Protein AF-A0A438KMN1-F1 (afdb_monomer)

Organism: Vitis vinifera (NCBI:txid29760)

Radius of gyration: 53.58 Å; Cα contacts (8 Å, |Δi|>4): 6; chains: 1; bounding box: 131×23×146 Å

Solvent-accessible surface area (backbone atoms only — not comparable to full-atom values): 8381 Å² total; per-residue (Å²): 140,84,84,83,81,83,78,70,79,82,89,82,81,62,70,68,68,55,52,57,51,54,51,52,51,50,52,50,50,52,53,52,51,52,52,51,52,51,51,52,52,52,51,52,51,53,48,52,53,51,52,52,53,51,50,53,53,48,53,52,50,51,52,50,52,51,53,50,51,52,50,51,51,52,51,50,52,51,50,50,50,49,50,58,63,46,66,64,55,96,50,92,54,68,96,69,76,52,71,67,56,56,50,53,49,52,53,53,34,61,74,70,71,54,88,68,89,70,88,76,75,72,84,82,59,75,75,76,78,70,78,73,85,77,135

Structure (mmCIF, N/CA/C/O backbone):
data_AF-A0A438KMN1-F1
#
_entry.id   AF-A0A438KMN1-F1
#
loop_
_atom_site.group_PDB
_atom_site.id
_atom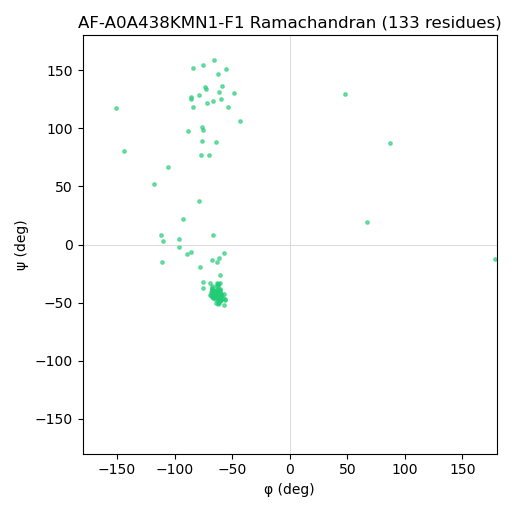_site.type_symbol
_atom_site.label_atom_id
_atom_site.label_alt_id
_atom_site.label_comp_id
_atom_site.label_asym_id
_atom_site.label_entity_id
_atom_site.label_seq_id
_atom_site.pdbx_PDB_ins_code
_atom_site.Cartn_x
_atom_site.Cartn_y
_atom_site.Cartn_z
_atom_site.occupancy
_atom_site.B_iso_or_equiv
_atom_site.auth_seq_id
_atom_site.auth_comp_id
_atom_site.auth_asym_id
_atom_site.auth_atom_id
_atom_site.pdbx_PDB_model_num
ATOM 1 N N . MET A 1 1 ? 63.516 -9.301 -80.591 1.00 52.03 1 MET A N 1
ATOM 2 C CA . MET A 1 1 ? 63.878 -8.274 -79.594 1.00 52.03 1 MET A CA 1
ATOM 3 C C . MET A 1 1 ? 62.638 -7.430 -79.370 1.00 52.03 1 MET A C 1
ATOM 5 O O . MET A 1 1 ? 62.060 -7.013 -80.367 1.00 52.03 1 MET A O 1
ATOM 9 N N . PHE A 1 2 ? 62.277 -7.247 -78.096 1.00 38.84 2 PHE A N 1
ATOM 10 C CA . PHE A 1 2 ? 61.083 -6.597 -77.524 1.00 38.84 2 PHE A CA 1
ATOM 11 C C . PHE A 1 2 ? 59.857 -7.504 -77.345 1.00 38.84 2 PHE A C 1
ATOM 13 O O . PHE A 1 2 ? 58.990 -7.596 -78.207 1.00 38.84 2 PHE A O 1
ATOM 20 N N . ASP A 1 3 ? 59.829 -8.163 -76.181 1.00 42.62 3 ASP A N 1
ATOM 21 C CA . ASP A 1 3 ? 58.667 -8.864 -75.639 1.00 42.62 3 ASP A CA 1
ATOM 22 C C . ASP A 1 3 ? 57.626 -7.856 -75.138 1.00 42.62 3 ASP A C 1
ATOM 24 O O . ASP A 1 3 ? 57.934 -6.886 -74.441 1.00 42.62 3 ASP A O 1
ATOM 28 N N . MET A 1 4 ? 56.380 -8.106 -75.519 1.00 52.75 4 MET A N 1
ATOM 29 C CA . MET A 1 4 ? 55.208 -7.308 -75.194 1.00 52.75 4 MET A CA 1
ATOM 30 C C . MET A 1 4 ? 54.645 -7.820 -73.864 1.00 52.75 4 MET A C 1
ATOM 32 O O . MET A 1 4 ? 53.958 -8.837 -73.825 1.00 52.75 4 MET A O 1
ATOM 36 N N . ILE A 1 5 ? 54.985 -7.162 -72.754 1.00 55.09 5 ILE A N 1
ATOM 37 C CA . ILE A 1 5 ? 54.382 -7.476 -71.454 1.00 55.09 5 ILE A CA 1
ATOM 38 C C . ILE A 1 5 ? 52.977 -6.871 -71.460 1.00 55.09 5 ILE A C 1
ATOM 40 O O . ILE A 1 5 ? 52.814 -5.663 -71.296 1.00 55.09 5 ILE A O 1
ATOM 44 N N . GLU A 1 6 ? 51.968 -7.713 -71.683 1.00 50.38 6 GLU A N 1
ATOM 45 C CA . GLU A 1 6 ? 50.560 -7.380 -71.472 1.00 50.38 6 GLU A CA 1
ATOM 46 C C . GLU A 1 6 ? 50.316 -7.117 -69.980 1.00 50.38 6 GLU A C 1
ATOM 48 O O . GLU A 1 6 ? 49.973 -8.003 -69.197 1.00 50.38 6 GLU A O 1
ATOM 53 N N . THR A 1 7 ? 50.502 -5.872 -69.556 1.00 53.38 7 THR A N 1
ATOM 54 C CA . THR A 1 7 ? 50.003 -5.386 -68.272 1.00 53.38 7 THR A CA 1
ATOM 55 C C . THR A 1 7 ? 48.501 -5.145 -68.395 1.00 53.38 7 THR A C 1
ATOM 57 O O . THR A 1 7 ? 48.04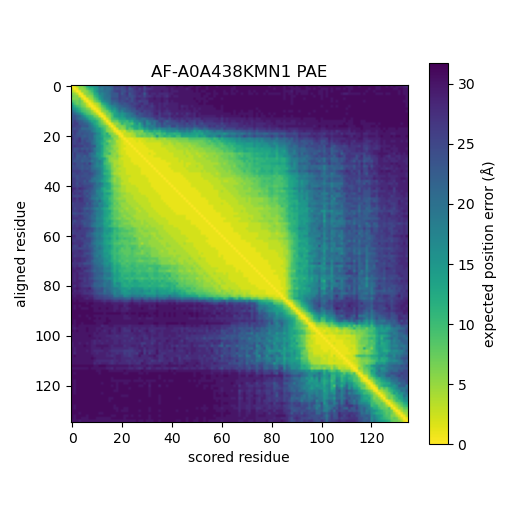1 -4.061 -68.751 1.00 53.38 7 THR A O 1
ATOM 60 N N . GLY A 1 8 ? 47.723 -6.195 -68.121 1.00 59.47 8 GLY A N 1
ATOM 61 C CA . GLY A 1 8 ? 46.272 -6.102 -67.973 1.00 59.47 8 GLY A CA 1
ATOM 62 C C . GLY A 1 8 ? 45.873 -5.064 -66.910 1.00 59.47 8 GLY A C 1
ATOM 63 O O . GLY A 1 8 ? 46.636 -4.809 -65.972 1.00 59.47 8 GLY A O 1
ATOM 64 N N . PRO A 1 9 ? 44.690 -4.436 -67.039 1.00 56.81 9 PRO A N 1
ATOM 65 C CA . PRO A 1 9 ? 44.268 -3.375 -66.136 1.00 56.81 9 PRO A CA 1
ATOM 66 C C . PRO A 1 9 ? 44.141 -3.904 -64.698 1.00 56.81 9 PRO A C 1
ATOM 68 O O . PRO A 1 9 ? 43.744 -5.059 -64.503 1.00 56.81 9 PRO A O 1
ATOM 71 N N . PRO A 1 10 ? 44.436 -3.080 -63.674 1.00 56.50 10 PRO A N 1
ATOM 72 C CA . PRO A 1 10 ? 44.303 -3.505 -62.290 1.00 56.50 10 PRO A CA 1
ATOM 73 C C . PRO A 1 10 ? 42.847 -3.889 -62.023 1.00 56.50 10 PRO A C 1
ATOM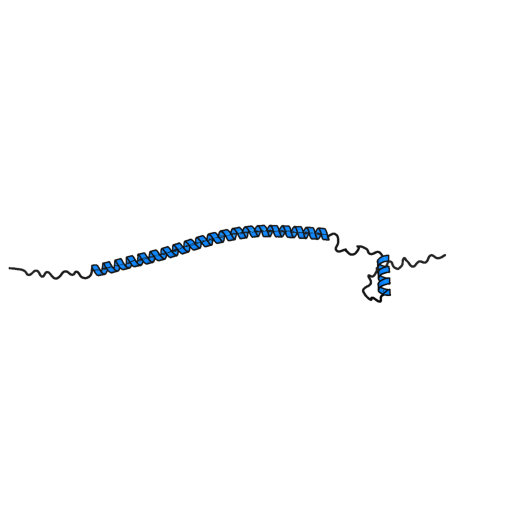 75 O O . PRO A 1 10 ? 41.940 -3.079 -62.226 1.00 56.50 10 PRO A O 1
ATOM 78 N N . GLN A 1 11 ? 42.609 -5.103 -61.526 1.00 61.16 11 GLN A N 1
ATOM 79 C CA . GLN A 1 11 ? 41.314 -5.474 -60.960 1.00 61.16 11 GLN A CA 1
ATOM 80 C C . GLN A 1 11 ? 41.126 -4.731 -59.627 1.00 61.16 11 GLN A C 1
ATOM 82 O O . GLN A 1 11 ? 41.303 -5.290 -58.551 1.00 61.16 11 GLN A O 1
ATOM 87 N N . HIS A 1 12 ? 40.788 -3.443 -59.688 1.00 57.12 12 HIS A N 1
ATOM 88 C CA . HIS A 1 12 ? 40.355 -2.655 -58.535 1.00 57.12 12 HIS A CA 1
ATOM 89 C C . HIS A 1 12 ? 38.845 -2.419 -58.615 1.00 57.12 12 HIS A C 1
ATOM 91 O O . HIS A 1 12 ? 38.362 -1.306 -58.809 1.00 57.12 12 HIS A O 1
ATOM 97 N N . VAL A 1 13 ? 38.080 -3.498 -58.489 1.00 54.09 13 VAL A N 1
ATOM 98 C CA . VAL A 1 13 ? 36.620 -3.444 -58.373 1.00 54.09 13 VAL A CA 1
ATOM 99 C C . VAL A 1 13 ? 36.166 -4.543 -57.422 1.00 54.09 13 VAL A C 1
ATOM 101 O O . VAL A 1 13 ? 35.760 -5.603 -57.868 1.00 54.09 13 VAL A O 1
ATOM 104 N N . SER A 1 14 ? 36.273 -4.301 -56.108 1.00 56.50 14 SER A N 1
ATOM 105 C CA . SER A 1 14 ? 35.364 -4.873 -55.084 1.00 56.50 14 SER A CA 1
ATOM 106 C C . SER A 1 14 ? 35.715 -4.470 -53.640 1.00 56.50 14 SER A C 1
ATOM 108 O O . SER A 1 14 ? 34.915 -4.698 -52.736 1.00 56.50 14 SER A O 1
ATOM 110 N N . THR A 1 15 ? 36.884 -3.888 -53.373 1.00 57.53 15 THR A N 1
ATOM 111 C CA . THR A 1 15 ? 37.341 -3.673 -51.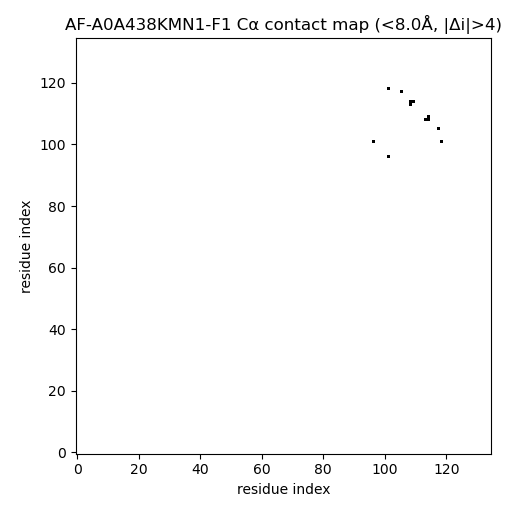988 1.00 57.53 15 THR A CA 1
ATOM 112 C C . THR A 1 15 ? 36.516 -2.621 -51.234 1.00 57.53 15 THR A C 1
ATOM 114 O O . THR A 1 15 ? 36.095 -2.845 -50.104 1.00 57.53 15 THR A O 1
ATOM 117 N N . THR A 1 16 ? 36.188 -1.496 -51.871 1.00 56.47 16 THR A N 1
ATOM 118 C CA . THR A 1 16 ? 35.418 -0.408 -51.241 1.00 56.47 16 THR A CA 1
ATOM 119 C C . THR A 1 16 ? 33.972 -0.803 -50.932 1.00 56.47 16 THR A C 1
ATOM 121 O O . THR A 1 16 ? 33.478 -0.490 -49.853 1.00 56.47 16 THR A O 1
ATOM 124 N N . ARG A 1 17 ? 33.305 -1.563 -51.815 1.00 55.75 17 ARG A N 1
ATOM 125 C CA . ARG A 1 17 ? 31.915 -2.024 -51.615 1.00 55.75 17 ARG A CA 1
ATOM 126 C C . ARG A 1 17 ? 31.753 -2.908 -50.366 1.00 55.75 17 ARG A C 1
ATOM 128 O O . ARG A 1 17 ? 30.717 -2.819 -49.720 1.00 55.75 17 ARG A O 1
ATOM 135 N N . SER A 1 18 ? 32.773 -3.697 -50.008 1.00 64.81 18 SER A N 1
ATOM 136 C CA . SER A 1 18 ? 32.777 -4.560 -48.812 1.00 64.81 18 SER A CA 1
ATOM 137 C C . SER A 1 18 ? 32.980 -3.791 -47.502 1.00 64.81 18 SER A C 1
ATOM 139 O O . SER A 1 18 ? 32.467 -4.198 -46.462 1.00 64.81 18 SER A O 1
ATOM 141 N N . PHE A 1 19 ? 33.744 -2.696 -47.523 1.00 66.31 19 PHE A N 1
ATOM 142 C CA . PHE A 1 19 ? 33.975 -1.893 -46.321 1.00 66.31 19 PHE A CA 1
ATOM 143 C C . PHE A 1 19 ? 32.756 -1.040 -45.962 1.00 66.31 19 PHE A C 1
ATOM 145 O O . PHE A 1 19 ? 32.418 -0.938 -44.785 1.00 66.31 19 PHE A O 1
ATOM 152 N N . TYR A 1 20 ? 32.049 -0.492 -46.958 1.00 75.88 20 TYR A N 1
ATOM 153 C CA . TYR A 1 20 ? 30.809 0.254 -46.715 1.00 75.88 20 TYR A CA 1
ATOM 154 C C . TYR A 1 20 ? 29.690 -0.624 -46.134 1.00 75.88 20 TYR A C 1
ATOM 156 O O . TYR A 1 20 ? 28.958 -0.150 -45.271 1.00 75.88 20 TYR A O 1
ATOM 164 N N . SER A 1 21 ? 29.573 -1.897 -46.540 1.00 83.19 21 SER A N 1
ATOM 165 C CA . SER A 1 21 ? 28.595 -2.821 -45.943 1.00 83.19 21 SER A CA 1
ATOM 166 C C . SER A 1 21 ? 28.939 -3.177 -44.494 1.00 83.19 21 SER A C 1
ATOM 168 O O . SER A 1 21 ? 28.070 -3.124 -43.635 1.00 83.19 21 SER A O 1
ATOM 170 N N . ALA A 1 22 ? 30.212 -3.455 -44.192 1.00 88.50 22 ALA A N 1
ATOM 171 C CA . ALA A 1 22 ? 30.639 -3.777 -42.828 1.00 88.50 22 ALA A CA 1
ATOM 172 C C . ALA A 1 22 ? 30.518 -2.580 -41.865 1.00 88.50 22 ALA A C 1
ATOM 174 O O . ALA A 1 22 ? 30.143 -2.751 -40.706 1.00 88.50 22 ALA A O 1
ATOM 175 N N . ALA A 1 23 ? 30.815 -1.365 -42.336 1.00 90.19 23 ALA A N 1
ATOM 176 C CA . ALA A 1 23 ? 30.639 -0.147 -41.548 1.00 90.19 23 ALA A CA 1
ATOM 177 C C . ALA A 1 23 ? 29.154 0.141 -41.267 1.00 90.19 23 ALA A C 1
ATOM 179 O O . ALA A 1 23 ? 28.799 0.443 -40.130 1.00 90.19 23 ALA A O 1
ATOM 180 N N . ALA A 1 24 ? 28.284 -0.022 -42.270 1.00 90.69 24 ALA A N 1
ATOM 181 C CA . ALA A 1 24 ? 26.842 0.147 -42.102 1.00 90.69 24 ALA A CA 1
ATOM 182 C C . ALA A 1 24 ? 26.250 -0.860 -41.100 1.00 90.69 24 ALA A C 1
ATOM 184 O O . ALA A 1 24 ? 25.453 -0.470 -40.247 1.00 90.69 24 ALA A O 1
ATOM 185 N N . ASP A 1 25 ? 26.680 -2.124 -41.148 1.00 92.62 25 ASP A N 1
ATOM 186 C CA . ASP A 1 25 ? 26.259 -3.146 -40.185 1.00 92.62 25 ASP A CA 1
ATOM 187 C C . ASP A 1 25 ? 26.755 -2.824 -38.766 1.00 92.62 25 ASP A C 1
ATOM 189 O O . ASP A 1 25 ? 26.007 -2.963 -37.798 1.00 92.62 25 ASP A O 1
ATOM 1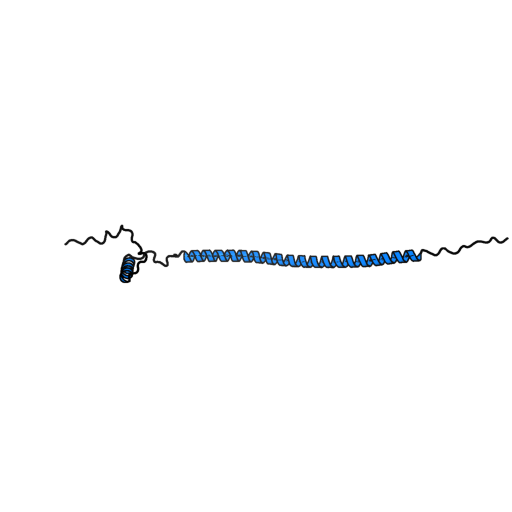93 N N . ALA A 1 26 ? 27.990 -2.335 -38.619 1.00 94.38 26 ALA A N 1
ATOM 194 C CA . ALA A 1 26 ? 28.529 -1.928 -37.321 1.00 94.38 26 ALA A CA 1
ATOM 195 C C . ALA A 1 26 ? 27.766 -0.734 -36.720 1.00 94.38 26 ALA A C 1
ATOM 197 O O . ALA A 1 26 ? 27.451 -0.738 -35.526 1.00 94.38 26 ALA A O 1
ATOM 198 N N . ASP A 1 27 ? 27.428 0.266 -37.536 1.00 95.44 27 ASP A N 1
ATOM 199 C CA . ASP A 1 27 ? 26.632 1.416 -37.104 1.00 95.44 27 ASP A CA 1
ATOM 200 C C . ASP A 1 27 ? 25.195 1.005 -36.758 1.00 95.44 27 ASP A C 1
ATOM 202 O O . ASP A 1 27 ? 24.662 1.422 -35.725 1.00 95.44 27 ASP A O 1
ATOM 206 N N . TYR A 1 28 ? 24.590 0.114 -37.548 1.00 95.00 28 TYR A N 1
ATOM 207 C CA . TYR A 1 28 ? 23.292 -0.477 -37.230 1.00 95.00 28 TYR A CA 1
ATOM 208 C C . TYR A 1 28 ? 23.326 -1.188 -35.873 1.00 95.00 28 TYR A C 1
ATOM 210 O O . TYR A 1 28 ? 22.531 -0.859 -34.990 1.00 95.00 28 TYR A O 1
ATOM 218 N N . MET A 1 29 ? 24.288 -2.089 -35.661 1.00 97.38 29 MET A N 1
ATOM 219 C CA . MET A 1 29 ? 24.425 -2.822 -34.402 1.00 97.38 29 MET A CA 1
ATOM 220 C C . MET A 1 29 ? 24.658 -1.884 -33.220 1.00 97.38 29 MET A C 1
ATOM 222 O O . MET A 1 29 ? 24.041 -2.059 -32.172 1.00 97.38 29 MET A O 1
ATOM 226 N N . ARG A 1 30 ? 25.464 -0.831 -33.390 1.00 96.69 30 ARG A N 1
ATOM 227 C CA . ARG A 1 30 ? 25.668 0.189 -32.355 1.00 96.69 30 ARG A CA 1
ATOM 228 C C . ARG A 1 30 ? 24.353 0.873 -31.968 1.00 96.69 30 ARG A C 1
ATOM 230 O O . ARG A 1 30 ? 24.072 1.010 -30.777 1.00 96.69 30 ARG A O 1
ATOM 237 N N . THR A 1 31 ? 23.535 1.284 -32.940 1.00 97.44 31 THR A N 1
ATOM 238 C CA . THR A 1 31 ? 22.233 1.915 -32.647 1.00 97.44 31 THR A CA 1
ATOM 239 C C . THR A 1 31 ? 21.244 0.941 -32.013 1.00 97.44 31 THR A C 1
ATOM 241 O O . THR A 1 31 ? 20.533 1.315 -31.079 1.00 97.44 31 THR A O 1
ATOM 244 N N . PHE A 1 32 ? 21.227 -0.312 -32.473 1.00 97.19 32 PHE A N 1
ATOM 245 C CA . PHE A 1 32 ? 20.394 -1.368 -31.914 1.00 97.19 32 PHE A CA 1
ATOM 246 C C . PHE A 1 32 ? 20.753 -1.642 -30.448 1.00 97.19 32 PHE A C 1
ATOM 248 O O . PHE A 1 32 ? 19.880 -1.578 -29.584 1.00 97.19 32 PHE A O 1
ATOM 255 N N . SER A 1 33 ? 22.038 -1.848 -30.146 1.00 97.56 33 SER A N 1
ATOM 256 C CA . SER A 1 33 ? 22.521 -2.063 -28.779 1.00 97.56 33 SER A CA 1
ATOM 257 C C . SER A 1 33 ? 22.257 -0.861 -27.875 1.00 97.56 33 SER A C 1
ATOM 259 O O . SER A 1 33 ? 21.825 -1.044 -26.742 1.00 97.56 33 SER A O 1
ATOM 261 N N . SER A 1 34 ? 22.446 0.367 -28.371 1.00 97.62 34 SER A N 1
ATOM 262 C CA . SER A 1 34 ? 22.147 1.578 -27.597 1.00 97.62 34 SER A CA 1
ATOM 263 C C . SER A 1 34 ? 20.672 1.657 -27.203 1.00 97.62 34 SER A C 1
ATOM 265 O O . SER A 1 34 ? 20.362 1.946 -26.051 1.00 97.62 34 SER A O 1
ATOM 267 N N . ARG A 1 35 ? 19.757 1.380 -28.141 1.00 97.94 35 ARG A N 1
ATOM 268 C CA . ARG A 1 35 ? 18.311 1.381 -27.868 1.00 97.94 35 ARG A CA 1
ATOM 269 C C . ARG A 1 35 ? 17.912 0.270 -26.904 1.00 97.94 35 ARG A C 1
ATOM 271 O O . ARG A 1 35 ? 17.096 0.503 -26.021 1.00 97.94 35 ARG A O 1
ATOM 278 N N . HIS A 1 36 ? 18.488 -0.920 -27.061 1.00 97.94 36 HIS A N 1
ATOM 279 C CA . HIS A 1 36 ? 18.238 -2.035 -26.151 1.00 97.94 36 HIS A CA 1
ATOM 280 C C . HIS A 1 36 ? 18.661 -1.689 -24.720 1.00 97.94 36 HIS A C 1
ATOM 282 O O . HIS A 1 36 ? 17.862 -1.812 -23.796 1.00 97.94 36 HIS A O 1
ATOM 288 N N . GLN A 1 37 ? 19.877 -1.161 -24.556 1.00 98.38 37 GLN A N 1
ATOM 289 C CA . GLN A 1 37 ? 20.400 -0.748 -23.257 1.00 98.38 37 GLN A CA 1
ATOM 290 C C . GLN A 1 37 ? 19.546 0.353 -22.615 1.00 98.38 37 GLN A C 1
ATOM 292 O O . GLN A 1 37 ? 19.336 0.352 -21.404 1.00 98.38 37 GLN A O 1
ATOM 297 N N . GLU A 1 38 ? 19.042 1.300 -23.408 1.00 98.38 38 GLU A N 1
ATOM 298 C CA . GLU A 1 38 ? 18.145 2.344 -22.914 1.00 98.38 38 GLU A CA 1
ATOM 299 C C . GLU A 1 38 ? 16.828 1.762 -22.384 1.00 98.38 38 GLU A C 1
ATOM 301 O O . GLU A 1 38 ? 16.396 2.126 -21.291 1.00 98.38 38 GLU A O 1
ATOM 306 N N . ILE A 1 39 ? 16.227 0.810 -23.104 1.00 98.25 39 ILE A N 1
ATOM 307 C CA . ILE A 1 39 ? 15.008 0.117 -22.664 1.00 98.25 39 ILE A CA 1
ATOM 308 C C . ILE A 1 39 ? 15.268 -0.679 -21.382 1.00 98.25 39 ILE A C 1
ATOM 310 O O . ILE A 1 39 ? 14.476 -0.598 -20.444 1.00 98.25 39 ILE A O 1
ATOM 314 N N . GLU A 1 40 ? 16.378 -1.411 -21.302 1.00 98.50 40 GLU A N 1
ATOM 315 C CA . GLU A 1 40 ? 16.758 -2.148 -20.091 1.00 98.50 40 GLU A CA 1
ATOM 316 C C . GLU A 1 40 ? 16.942 -1.214 -18.894 1.00 98.50 40 GLU A C 1
ATOM 318 O O . GLU A 1 40 ? 16.441 -1.495 -17.805 1.00 98.50 40 GLU A O 1
ATOM 323 N N . ASN A 1 41 ? 17.592 -0.067 -19.094 1.00 98.31 41 ASN A N 1
ATOM 324 C CA . ASN A 1 41 ? 17.762 0.934 -18.047 1.00 98.31 41 ASN A CA 1
ATOM 325 C C . ASN A 1 41 ? 16.416 1.515 -17.589 1.00 98.31 41 ASN A C 1
ATOM 327 O O . ASN A 1 41 ? 16.208 1.687 -16.388 1.00 98.31 41 ASN A O 1
ATOM 331 N N . GLN A 1 42 ? 15.488 1.779 -18.516 1.00 98.62 42 GLN A N 1
ATOM 332 C CA . GLN A 1 42 ? 14.136 2.238 -18.179 1.00 98.62 42 GLN A CA 1
ATOM 333 C C . GLN A 1 42 ? 13.344 1.176 -17.408 1.00 98.62 42 GLN A C 1
ATOM 335 O O . GLN A 1 42 ? 12.646 1.506 -16.450 1.00 98.62 42 GLN A O 1
ATOM 340 N N . LEU A 1 43 ? 13.450 -0.095 -17.801 1.00 98.62 43 LEU A N 1
ATOM 341 C CA . LEU A 1 43 ? 12.807 -1.201 -17.092 1.00 98.62 43 LEU A CA 1
ATOM 342 C C . LEU A 1 43 ? 13.382 -1.372 -15.687 1.00 98.62 43 LEU A C 1
ATOM 344 O O . LEU A 1 43 ? 12.613 -1.528 -14.742 1.00 98.62 43 LEU A O 1
ATOM 348 N N . ARG A 1 44 ? 14.707 -1.279 -15.538 1.00 98.50 44 ARG A N 1
ATOM 349 C CA . ARG A 1 44 ? 15.377 -1.341 -14.236 1.00 98.50 44 ARG A CA 1
ATOM 350 C C . ARG A 1 44 ? 14.907 -0.219 -13.315 1.00 98.50 44 ARG A C 1
ATOM 352 O O . ARG A 1 44 ? 14.529 -0.499 -12.185 1.00 98.50 44 ARG A O 1
ATOM 359 N N . LEU A 1 45 ? 14.842 1.015 -13.820 1.00 98.69 45 LEU A N 1
ATOM 360 C CA . LEU A 1 45 ? 14.337 2.155 -13.053 1.00 98.69 45 LEU A CA 1
ATOM 361 C C . LEU A 1 45 ? 12.883 1.938 -12.606 1.00 98.69 45 LEU A C 1
ATOM 363 O O . LEU A 1 45 ? 12.569 2.101 -11.434 1.00 98.69 45 LEU A O 1
ATOM 367 N N . ARG A 1 46 ? 12.000 1.504 -13.515 1.00 98.50 46 ARG A N 1
ATOM 368 C CA . ARG A 1 46 ? 10.595 1.216 -13.174 1.00 98.50 46 ARG A CA 1
ATOM 369 C C . ARG A 1 46 ? 10.451 0.091 -12.155 1.00 98.50 46 ARG A C 1
ATOM 371 O O . ARG A 1 46 ? 9.531 0.119 -11.343 1.00 98.50 46 ARG A O 1
ATOM 378 N N . MET A 1 47 ? 11.320 -0.911 -12.221 1.00 98.56 47 MET A N 1
ATOM 379 C CA . MET A 1 47 ? 11.340 -2.006 -11.259 1.00 98.56 47 MET A CA 1
ATOM 380 C C . MET A 1 47 ? 11.759 -1.500 -9.876 1.00 98.56 47 MET A C 1
ATOM 382 O O . MET A 1 47 ? 11.064 -1.780 -8.908 1.00 98.56 47 MET A O 1
ATOM 386 N N . GLU A 1 48 ? 12.816 -0.688 -9.796 1.00 98.50 48 GLU A N 1
ATOM 387 C CA . GLU A 1 48 ? 13.264 -0.051 -8.550 1.00 98.50 48 GLU A CA 1
ATOM 388 C C . GLU A 1 48 ? 12.168 0.850 -7.945 1.00 98.50 48 GLU A C 1
ATOM 390 O O . GLU A 1 48 ? 11.890 0.774 -6.749 1.00 98.50 48 GLU A O 1
ATOM 395 N N . GLU A 1 49 ? 11.479 1.649 -8.767 1.00 98.56 49 GLU A N 1
ATOM 396 C CA . GLU A 1 49 ? 10.334 2.467 -8.336 1.00 98.56 49 GLU A CA 1
ATOM 397 C C . GLU A 1 49 ? 9.176 1.610 -7.799 1.00 98.56 49 GLU A C 1
ATOM 399 O O . GLU A 1 49 ? 8.600 1.913 -6.749 1.00 98.56 49 GLU A O 1
ATOM 404 N N . ALA A 1 50 ? 8.838 0.521 -8.496 1.00 98.44 50 ALA A N 1
ATOM 405 C CA . ALA A 1 50 ? 7.784 -0.395 -8.075 1.00 98.44 50 ALA A CA 1
ATOM 406 C C . ALA A 1 50 ? 8.150 -1.135 -6.780 1.00 98.44 50 ALA A C 1
ATOM 408 O O . ALA A 1 50 ? 7.296 -1.306 -5.911 1.00 98.44 50 ALA A O 1
ATOM 409 N N . GLU A 1 51 ? 9.407 -1.547 -6.618 1.00 98.50 51 GLU A N 1
ATOM 410 C CA . GLU A 1 51 ? 9.909 -2.175 -5.394 1.00 98.50 51 GLU A CA 1
ATOM 411 C C . GLU A 1 51 ? 9.859 -1.213 -4.206 1.00 98.50 51 GLU A C 1
ATOM 413 O O . GLU A 1 51 ? 9.370 -1.591 -3.138 1.00 98.50 51 GLU A O 1
ATOM 418 N N . ALA A 1 52 ? 10.277 0.042 -4.398 1.00 98.44 52 ALA A N 1
ATOM 419 C CA . ALA A 1 52 ? 10.175 1.075 -3.375 1.00 98.44 52 ALA A CA 1
ATOM 420 C C . ALA A 1 52 ? 8.711 1.315 -2.971 1.00 98.44 52 ALA A C 1
ATOM 422 O O . ALA A 1 52 ? 8.388 1.276 -1.785 1.00 98.44 52 ALA A O 1
ATOM 423 N N . SER A 1 53 ? 7.806 1.469 -3.945 1.00 98.19 53 SER A N 1
ATOM 424 C CA . SER A 1 53 ? 6.371 1.634 -3.680 1.00 98.19 53 SER A CA 1
ATOM 425 C C . SER A 1 53 ? 5.755 0.417 -2.981 1.00 98.19 53 SER A C 1
ATOM 427 O O . SER A 1 53 ? 4.907 0.571 -2.104 1.00 98.19 53 SER A O 1
ATOM 429 N N . LEU A 1 54 ? 6.167 -0.803 -3.333 1.00 98.50 54 LEU A N 1
ATOM 430 C CA . LEU A 1 54 ? 5.715 -2.008 -2.640 1.00 98.50 54 LEU A CA 1
ATOM 431 C C . LEU A 1 54 ? 6.240 -2.070 -1.205 1.00 98.50 54 LEU A C 1
ATOM 433 O O . LEU A 1 54 ? 5.522 -2.550 -0.328 1.00 98.50 54 LEU A O 1
ATOM 437 N N . SER A 1 55 ? 7.464 -1.600 -0.954 1.00 98.12 55 SER A N 1
ATOM 438 C CA . SER A 1 55 ? 8.022 -1.513 0.398 1.00 98.12 55 SER A CA 1
ATOM 439 C C . SER A 1 55 ? 7.198 -0.569 1.268 1.00 98.12 55 SER A C 1
ATOM 441 O O . SER A 1 55 ? 6.742 -0.977 2.335 1.00 98.12 55 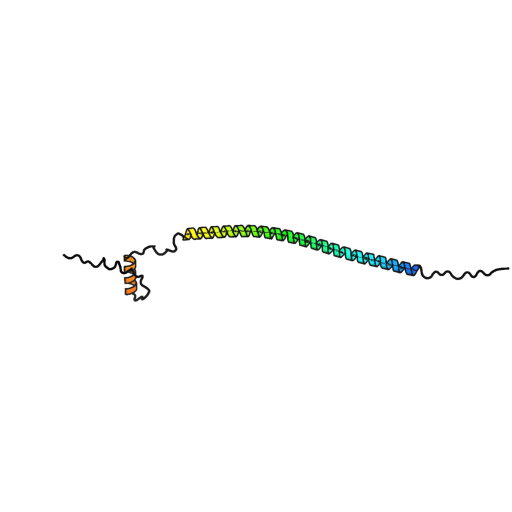SER A O 1
ATOM 443 N N . THR A 1 56 ? 6.906 0.643 0.782 1.00 98.19 56 THR A N 1
ATOM 444 C CA . THR A 1 56 ? 6.108 1.618 1.543 1.00 98.19 56 THR A CA 1
ATOM 445 C C . THR A 1 56 ? 4.699 1.095 1.818 1.00 98.19 56 THR A C 1
ATOM 447 O O . THR A 1 56 ? 4.232 1.135 2.952 1.00 98.19 56 THR A O 1
ATOM 450 N N . MET A 1 57 ? 4.038 0.500 0.820 1.00 98.31 57 MET A N 1
ATOM 451 C CA . MET A 1 57 ? 2.707 -0.090 1.005 1.00 98.31 57 MET A CA 1
ATOM 452 C C . MET A 1 57 ? 2.703 -1.252 2.005 1.00 98.31 57 MET A C 1
ATOM 454 O O . MET A 1 57 ? 1.706 -1.467 2.696 1.00 98.31 57 MET A O 1
ATOM 458 N N . ARG A 1 58 ? 3.784 -2.040 2.078 1.00 98.31 58 ARG A N 1
ATOM 459 C CA . ARG A 1 58 ? 3.910 -3.124 3.065 1.00 98.31 58 ARG A CA 1
ATOM 460 C C . ARG A 1 58 ? 4.024 -2.573 4.479 1.00 98.31 58 ARG A C 1
ATOM 462 O O . ARG A 1 58 ? 3.315 -3.069 5.351 1.00 98.31 58 ARG A O 1
ATOM 469 N N . GLU A 1 59 ? 4.852 -1.554 4.680 1.00 98.06 59 GLU A N 1
ATOM 470 C CA . GLU A 1 59 ? 5.001 -0.873 5.971 1.00 98.06 59 GLU A CA 1
ATOM 471 C C . GLU A 1 59 ? 3.674 -0.252 6.428 1.00 98.06 59 GLU A C 1
ATOM 473 O O . GLU A 1 59 ? 3.226 -0.490 7.550 1.00 98.06 59 GLU A O 1
ATOM 478 N N . GLU A 1 60 ? 2.975 0.452 5.533 1.00 98.38 60 GLU A N 1
ATOM 479 C CA . GLU A 1 60 ? 1.643 0.999 5.812 1.00 98.38 60 GLU A CA 1
ATOM 480 C C . GLU A 1 60 ? 0.631 -0.105 6.153 1.00 98.38 60 GLU A C 1
ATOM 482 O O . GLU A 1 60 ? -0.162 0.028 7.086 1.00 98.38 60 GLU A O 1
ATOM 487 N N . ASN A 1 61 ? 0.657 -1.233 5.435 1.00 98.19 61 ASN A N 1
ATOM 488 C CA . ASN A 1 61 ? -0.234 -2.355 5.722 1.00 98.19 61 ASN A CA 1
ATOM 489 C C . ASN A 1 61 ? 0.040 -2.969 7.098 1.00 98.19 61 ASN A C 1
ATOM 491 O O . ASN A 1 61 ? -0.899 -3.358 7.793 1.00 98.19 61 ASN A O 1
ATOM 495 N N . GLU A 1 62 ? 1.307 -3.072 7.492 1.00 98.12 62 GLU A N 1
ATOM 496 C CA . GLU A 1 62 ? 1.698 -3.555 8.812 1.00 98.12 62 GLU A CA 1
ATOM 497 C C . GLU A 1 62 ? 1.236 -2.599 9.916 1.00 98.12 62 GLU A C 1
ATOM 499 O O . GLU A 1 62 ? 0.594 -3.046 10.871 1.00 98.12 62 GLU A O 1
ATOM 504 N N . ALA A 1 63 ? 1.437 -1.291 9.739 1.00 98.25 63 ALA A N 1
ATOM 505 C CA . ALA A 1 63 ? 0.932 -0.273 10.657 1.00 98.25 63 ALA A CA 1
ATOM 506 C C . ALA A 1 63 ? -0.596 -0.375 10.824 1.00 98.25 63 ALA A C 1
ATOM 508 O O . ALA A 1 63 ? -1.103 -0.487 11.944 1.00 98.25 63 ALA A O 1
ATOM 509 N N . LEU A 1 64 ? -1.337 -0.475 9.716 1.00 98.44 64 LEU A N 1
ATOM 510 C CA . LEU A 1 64 ? -2.793 -0.643 9.738 1.00 98.44 64 LEU A CA 1
ATOM 511 C C . LEU A 1 64 ? -3.234 -1.948 10.419 1.00 98.44 64 LEU A C 1
ATOM 513 O O . LEU A 1 64 ? -4.283 -1.988 11.068 1.00 98.44 64 LEU A O 1
ATOM 517 N N . ARG A 1 65 ? -2.461 -3.035 10.303 1.00 98.31 65 ARG A N 1
ATOM 518 C CA . ARG A 1 65 ? -2.754 -4.294 11.012 1.00 98.31 65 ARG A CA 1
ATOM 519 C C . ARG A 1 65 ? -2.627 -4.132 12.522 1.00 98.31 65 ARG A C 1
ATOM 521 O O . ARG A 1 65 ? -3.475 -4.667 13.244 1.00 98.31 65 ARG A O 1
ATOM 528 N N . VAL A 1 66 ? -1.614 -3.404 12.989 1.00 98.44 66 VAL A N 1
ATOM 529 C CA . VAL A 1 66 ? -1.424 -3.095 14.414 1.00 98.44 66 VAL A CA 1
ATOM 530 C C . VAL A 1 66 ? -2.575 -2.230 14.923 1.00 98.44 66 VAL A C 1
ATOM 532 O O . VAL A 1 66 ? -3.242 -2.611 15.887 1.00 98.44 66 VAL A O 1
ATOM 535 N N . GLU A 1 67 ? -2.901 -1.140 14.227 1.00 98.38 67 GLU A N 1
ATOM 536 C CA . GLU A 1 67 ? -4.027 -0.268 14.586 1.00 98.38 67 GLU A CA 1
ATOM 537 C C . GLU A 1 67 ? -5.357 -1.030 14.636 1.00 98.38 67 GLU A C 1
ATOM 539 O O . GLU A 1 67 ? -6.150 -0.878 15.571 1.00 98.38 67 GLU A O 1
ATOM 544 N N . LEU A 1 68 ? -5.598 -1.917 13.666 1.00 98.50 68 LEU A N 1
ATOM 545 C CA . LEU A 1 68 ? -6.787 -2.761 13.643 1.00 98.50 68 LEU A CA 1
ATOM 546 C C . LEU A 1 68 ? -6.836 -3.717 14.843 1.00 98.50 68 LEU A C 1
ATOM 548 O O . LEU A 1 68 ? -7.915 -3.949 15.400 1.00 98.50 68 LEU A O 1
ATOM 552 N N . ALA A 1 69 ? -5.701 -4.297 15.239 1.00 98.31 69 ALA A N 1
ATOM 553 C CA . ALA A 1 69 ? -5.622 -5.159 16.414 1.00 98.31 69 ALA A CA 1
ATOM 554 C C . ALA A 1 69 ? -5.946 -4.375 17.694 1.00 98.31 69 ALA A C 1
ATOM 556 O O . ALA A 1 69 ? -6.790 -4.810 18.484 1.00 98.31 69 ALA A O 1
ATOM 557 N N . GLU A 1 70 ? -5.377 -3.182 17.859 1.00 98.25 70 GLU A N 1
ATOM 558 C CA . GLU A 1 70 ? -5.693 -2.304 18.985 1.00 98.25 70 GLU A CA 1
ATOM 559 C C . GLU A 1 70 ? -7.164 -1.889 19.012 1.00 98.25 70 GLU A C 1
ATOM 561 O O . GLU A 1 70 ? -7.816 -1.953 20.057 1.00 98.25 70 GLU A O 1
ATOM 566 N N . ALA A 1 71 ? -7.717 -1.486 17.868 1.00 98.38 71 ALA A N 1
ATOM 567 C CA . ALA A 1 71 ? -9.116 -1.097 17.751 1.00 98.38 71 ALA A CA 1
ATOM 568 C C . ALA A 1 71 ? -10.048 -2.263 18.114 1.00 98.38 71 ALA A C 1
ATOM 570 O O . ALA A 1 71 ? -11.049 -2.071 18.809 1.00 98.38 71 ALA A O 1
ATOM 571 N N . LYS A 1 72 ? -9.704 -3.496 17.716 1.00 98.31 72 LYS A N 1
ATOM 572 C CA . LYS A 1 72 ? -10.436 -4.708 18.119 1.00 98.31 72 LYS A CA 1
ATOM 573 C C . LYS A 1 72 ? -10.388 -4.923 19.631 1.00 98.31 72 LYS A C 1
ATOM 575 O O . LYS A 1 72 ? -11.432 -5.220 20.218 1.00 98.31 72 LYS A O 1
ATOM 580 N N . VAL A 1 73 ? -9.227 -4.748 20.264 1.00 98.19 73 VAL A N 1
ATOM 581 C CA . VAL A 1 73 ? -9.082 -4.844 21.726 1.00 98.19 73 VAL A CA 1
ATOM 582 C C . VAL A 1 73 ? -9.929 -3.777 22.420 1.00 98.19 73 VAL A C 1
ATOM 584 O O . VAL A 1 73 ? -10.764 -4.123 23.256 1.00 98.19 73 VAL A O 1
ATOM 587 N N . LYS A 1 74 ? -9.804 -2.506 22.017 1.00 98.12 74 LYS A N 1
ATOM 588 C CA . LYS A 1 74 ? -10.585 -1.374 22.548 1.00 98.12 74 LYS A CA 1
ATOM 589 C C . LYS A 1 74 ? -12.092 -1.625 22.412 1.00 98.12 74 LYS A C 1
ATOM 591 O O . LYS A 1 74 ? -12.833 -1.506 23.386 1.00 98.12 74 LYS A O 1
ATOM 596 N N . LYS A 1 75 ? -12.553 -2.075 21.239 1.00 97.69 75 LYS A N 1
ATOM 597 C CA . LYS A 1 75 ? -13.956 -2.454 20.996 1.00 97.69 75 LYS A CA 1
ATOM 598 C C . LYS A 1 75 ? -14.426 -3.551 21.951 1.00 97.69 75 LYS A C 1
ATOM 600 O O . LYS A 1 75 ? -15.518 -3.455 22.507 1.00 97.69 75 LYS A O 1
ATOM 605 N N . ASN A 1 76 ? -13.627 -4.598 22.145 1.00 96.25 76 ASN A N 1
ATOM 606 C CA . ASN A 1 76 ? -13.982 -5.699 23.039 1.00 96.25 76 ASN A CA 1
ATOM 607 C C . ASN A 1 76 ? -14.011 -5.256 24.509 1.00 96.25 76 ASN A C 1
ATOM 609 O O . ASN A 1 76 ? -14.916 -5.656 25.238 1.00 96.25 76 ASN A O 1
ATOM 613 N N . GLN A 1 77 ? -13.087 -4.391 24.932 1.00 96.19 77 GLN A N 1
ATOM 614 C CA . GLN A 1 77 ? -13.094 -3.789 26.268 1.00 96.19 77 GLN A CA 1
ATOM 615 C C . GLN A 1 77 ? -14.341 -2.931 26.496 1.00 96.19 77 GLN A C 1
ATOM 617 O O . GLN A 1 77 ? -15.012 -3.099 27.513 1.00 96.19 77 GLN A O 1
ATOM 622 N N . LEU A 1 78 ? -14.697 -2.073 25.535 1.00 96.00 78 LEU A N 1
ATOM 623 C CA . LEU A 1 78 ? -15.926 -1.275 25.560 1.00 96.00 78 LEU A CA 1
ATOM 624 C C . LEU A 1 78 ? -17.168 -2.164 25.611 1.00 96.00 78 LEU A C 1
ATOM 626 O O . LEU A 1 78 ? -18.057 -1.929 26.424 1.00 96.00 78 LEU A O 1
ATOM 630 N N . ARG A 1 79 ? -17.212 -3.227 24.802 1.00 93.62 79 ARG A N 1
ATOM 631 C CA . ARG A 1 79 ? -18.303 -4.208 24.827 1.00 93.62 79 ARG A CA 1
ATOM 632 C C . ARG A 1 79 ? -18.408 -4.884 26.193 1.00 93.62 79 ARG A C 1
ATOM 634 O O . ARG A 1 79 ? -19.503 -4.985 26.732 1.00 93.62 79 ARG A O 1
ATOM 641 N N . ALA A 1 80 ? -17.292 -5.311 26.778 1.00 93.75 80 ALA A N 1
ATOM 642 C CA . ALA A 1 80 ? -17.276 -5.913 28.107 1.00 93.75 80 ALA A CA 1
ATOM 643 C C . ALA A 1 80 ? -17.702 -4.913 29.194 1.00 93.75 80 ALA A C 1
ATOM 645 O O . ALA A 1 80 ? -18.488 -5.261 30.072 1.00 93.75 80 ALA A O 1
ATOM 646 N N . ALA A 1 81 ? -17.240 -3.662 29.125 1.00 93.62 81 ALA A N 1
ATOM 647 C CA . ALA A 1 81 ? -17.646 -2.596 30.036 1.00 93.62 81 ALA A CA 1
ATOM 648 C C . ALA A 1 81 ? -19.144 -2.286 29.913 1.00 93.62 81 ALA A C 1
ATOM 650 O O . ALA A 1 81 ? -19.825 -2.154 30.925 1.00 93.62 81 ALA A O 1
ATOM 651 N N . PHE A 1 82 ? -19.674 -2.247 28.691 1.00 90.50 82 PHE A N 1
ATOM 652 C CA . PHE A 1 82 ? -21.099 -2.087 28.426 1.00 90.50 82 PHE A CA 1
ATOM 653 C C . PHE A 1 82 ? -21.917 -3.241 29.007 1.00 90.50 82 PHE A C 1
ATOM 655 O O . PHE A 1 82 ? -22.908 -2.993 29.686 1.00 90.50 82 PHE A O 1
ATOM 662 N N . MET A 1 83 ? -21.480 -4.489 28.813 1.00 89.69 83 MET A N 1
ATOM 663 C CA . MET A 1 83 ? -22.140 -5.658 29.404 1.00 89.69 83 MET A CA 1
ATOM 664 C C . MET A 1 83 ? -22.085 -5.633 30.932 1.00 89.69 83 MET A C 1
ATOM 666 O O . MET A 1 83 ? -23.090 -5.924 31.562 1.00 89.69 83 MET A O 1
ATOM 670 N N . ARG A 1 84 ? -20.966 -5.223 31.546 1.00 86.38 84 ARG A N 1
ATOM 671 C CA . ARG A 1 84 ? -20.885 -5.037 33.006 1.00 86.38 84 ARG A CA 1
ATOM 672 C C . ARG A 1 84 ? -21.822 -3.935 33.496 1.00 86.38 84 ARG A C 1
ATOM 674 O O . ARG A 1 84 ? -22.500 -4.116 34.497 1.00 86.38 84 ARG A O 1
ATOM 681 N N . ARG A 1 85 ? -21.906 -2.819 32.767 1.00 82.81 85 ARG A N 1
ATOM 682 C CA . ARG A 1 85 ? -22.783 -1.687 33.105 1.00 82.81 85 ARG A CA 1
ATOM 683 C C . ARG A 1 85 ? -24.266 -2.020 32.938 1.00 82.81 85 ARG A C 1
ATOM 685 O O . ARG A 1 85 ? -25.076 -1.524 33.706 1.00 82.81 85 ARG A O 1
ATOM 692 N N . ARG A 1 86 ? -24.614 -2.867 31.964 1.00 75.25 86 ARG A N 1
ATOM 693 C CA . ARG A 1 86 ? -25.975 -3.397 31.749 1.00 75.25 86 ARG A CA 1
ATOM 694 C C . ARG A 1 86 ? -26.272 -4.687 32.517 1.00 75.25 86 ARG A C 1
ATOM 696 O O . ARG A 1 86 ? -27.416 -5.120 32.537 1.00 75.25 86 ARG A O 1
ATOM 703 N N . GLY A 1 87 ? -25.260 -5.284 33.143 1.00 53.16 87 GLY A N 1
ATOM 704 C CA . GLY A 1 87 ? -25.391 -6.374 34.111 1.00 53.16 87 GLY A CA 1
ATOM 705 C C . GLY A 1 87 ? -26.061 -5.924 35.411 1.00 53.16 87 GLY A C 1
ATOM 706 O O . GLY A 1 87 ? -26.540 -6.762 36.164 1.00 53.16 87 GLY A O 1
ATOM 707 N N . GLY A 1 88 ? -26.191 -4.610 35.622 1.00 54.28 88 GLY A N 1
ATOM 708 C CA . GLY A 1 88 ? -27.296 -4.021 36.375 1.00 54.28 88 GLY A CA 1
ATOM 709 C C . GLY A 1 88 ? -28.545 -4.001 35.496 1.00 54.28 88 GLY A C 1
ATOM 710 O O . GLY A 1 88 ? -28.849 -2.987 34.884 1.00 54.28 88 GLY A O 1
ATOM 711 N N . THR A 1 89 ? -29.146 -5.182 35.374 1.00 48.97 89 THR A N 1
ATOM 712 C CA . THR A 1 89 ? -30.491 -5.501 34.893 1.00 48.97 89 THR A CA 1
ATOM 713 C C . THR A 1 89 ? -31.006 -4.881 33.574 1.00 48.97 89 THR A C 1
ATOM 715 O O . THR A 1 89 ? -31.140 -3.679 33.364 1.00 48.97 89 THR A O 1
ATOM 718 N N . CYS A 1 90 ? -31.526 -5.754 32.704 1.00 45.41 90 CYS A N 1
ATOM 719 C CA . CYS A 1 90 ? -32.649 -5.414 31.824 1.00 45.41 90 CYS A CA 1
ATOM 720 C C . CYS A 1 90 ? -33.980 -5.470 32.611 1.00 45.41 90 CYS A C 1
ATOM 722 O O . CYS A 1 90 ? -34.996 -5.917 32.090 1.00 45.41 90 CYS A O 1
ATOM 724 N N . SER A 1 91 ? -33.959 -5.041 33.877 1.00 46.94 91 SER A N 1
ATOM 725 C CA . SER A 1 91 ? -35.106 -4.931 34.780 1.00 46.94 91 SER A CA 1
ATOM 726 C C . SER A 1 91 ? -35.286 -3.459 35.167 1.00 46.94 91 SER A C 1
ATOM 728 O O . SER A 1 91 ? -35.448 -3.082 36.321 1.00 46.94 91 SER A O 1
ATOM 730 N N . GLY A 1 92 ? -35.347 -2.593 34.151 1.00 45.44 92 GLY A N 1
ATOM 731 C CA . GLY A 1 92 ? -36.060 -1.321 34.314 1.00 45.44 92 GLY A CA 1
ATOM 732 C C . GLY A 1 92 ? -37.530 -1.528 34.720 1.00 45.44 92 GLY A C 1
ATOM 733 O O . GLY A 1 92 ? -38.223 -0.566 35.028 1.00 45.44 92 GLY A O 1
ATOM 734 N N . LEU A 1 93 ? -38.007 -2.777 34.723 1.00 54.78 93 LEU A N 1
ATOM 735 C CA . LEU A 1 93 ? -39.152 -3.204 35.506 1.00 54.78 93 LEU A CA 1
ATOM 736 C C . LEU A 1 93 ? -38.692 -3.595 36.916 1.00 54.78 93 LEU A C 1
ATOM 738 O O . LEU A 1 93 ? -37.797 -4.437 37.022 1.00 54.78 93 LEU A O 1
ATOM 742 N N . PRO A 1 94 ? -39.297 -3.021 37.972 1.00 57.28 94 PRO A N 1
ATOM 743 C CA . PRO A 1 94 ? -39.019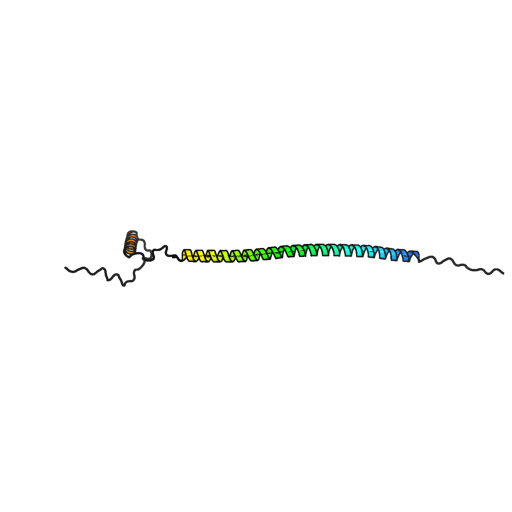 -3.429 39.342 1.00 57.28 94 PRO A CA 1
ATOM 744 C C . PRO A 1 94 ? -39.090 -4.955 39.452 1.00 57.28 94 PRO A C 1
ATOM 746 O O . PRO A 1 94 ? -40.029 -5.581 38.962 1.00 57.28 94 PRO A O 1
ATOM 749 N N . GLU A 1 95 ? -38.055 -5.535 40.061 1.00 64.31 95 GLU A N 1
ATOM 750 C CA . GLU A 1 95 ? -37.813 -6.984 40.167 1.00 64.31 95 GLU A CA 1
ATOM 751 C C . GLU A 1 95 ? -38.932 -7.717 40.936 1.00 64.31 95 GLU A C 1
ATOM 753 O O . GLU A 1 95 ? -39.070 -8.934 40.862 1.00 64.31 95 GLU A O 1
ATOM 758 N N . GLN A 1 96 ? -39.805 -6.952 41.590 1.00 59.09 96 GLN A N 1
ATOM 759 C CA . GLN A 1 96 ? -41.094 -7.373 42.106 1.00 59.09 96 GLN A CA 1
ATOM 760 C C . GLN A 1 96 ? -42.010 -6.146 42.103 1.00 59.09 96 GLN A C 1
ATOM 762 O O . GLN A 1 96 ? -41.727 -5.148 42.763 1.00 59.09 96 GLN A O 1
ATOM 767 N N . VAL A 1 97 ? -43.093 -6.187 41.331 1.00 66.56 97 VAL A N 1
ATOM 768 C CA . VAL A 1 97 ? -44.224 -5.281 41.558 1.00 66.56 97 VAL A CA 1
ATOM 769 C C . VAL A 1 97 ? -45.026 -5.851 42.720 1.00 66.56 97 VAL A C 1
ATOM 771 O O . VAL A 1 97 ? -45.340 -7.040 42.708 1.00 66.56 97 VAL A O 1
ATOM 774 N N . ASP A 1 98 ? -45.314 -5.035 43.733 1.00 71.69 98 ASP A N 1
ATOM 775 C CA . ASP A 1 98 ? -46.115 -5.482 44.871 1.00 71.69 98 ASP A CA 1
ATOM 776 C C . ASP A 1 98 ? -47.566 -5.807 44.456 1.00 71.69 98 ASP A C 1
ATOM 778 O O . ASP A 1 98 ? -48.079 -5.334 43.431 1.00 71.69 98 ASP A O 1
ATOM 782 N N . ASP A 1 99 ? -48.250 -6.619 45.264 1.00 75.75 99 ASP A N 1
ATOM 783 C CA . ASP A 1 99 ? -49.632 -7.038 44.993 1.00 75.75 99 ASP A CA 1
ATOM 784 C C . ASP A 1 99 ? -50.606 -5.852 44.934 1.00 75.75 99 ASP A C 1
ATOM 786 O O . ASP A 1 99 ? -51.620 -5.896 44.230 1.00 75.75 99 ASP A O 1
ATOM 790 N N . THR A 1 100 ? -50.282 -4.756 45.627 1.00 83.56 100 THR A N 1
ATOM 791 C CA . THR A 1 100 ? -51.093 -3.533 45.642 1.00 83.56 100 THR A CA 1
ATOM 792 C C . THR A 1 100 ? -51.059 -2.846 44.278 1.00 83.56 100 THR A C 1
ATOM 794 O O . THR A 1 100 ? -52.094 -2.405 43.769 1.00 83.56 100 THR A O 1
ATOM 797 N N . PHE A 1 101 ? -49.891 -2.804 43.641 1.00 81.50 101 PHE A N 1
ATOM 798 C CA . PHE A 1 101 ? -49.677 -2.257 42.312 1.00 81.50 101 PHE A CA 1
ATOM 799 C C . PHE A 1 101 ? -50.381 -3.103 41.247 1.00 81.50 101 PHE A C 1
ATOM 801 O O . PHE A 1 101 ? -51.091 -2.555 40.397 1.00 81.50 101 PHE A O 1
ATOM 808 N N . ILE A 1 102 ? -50.273 -4.436 41.330 1.00 81.62 102 ILE A N 1
ATOM 809 C CA . ILE A 1 102 ? -50.993 -5.357 40.434 1.00 81.62 102 ILE A CA 1
ATOM 810 C C . ILE A 1 102 ? -52.512 -5.185 40.571 1.00 81.62 102 ILE A C 1
ATOM 812 O O . ILE A 1 102 ? -53.230 -5.096 39.567 1.00 81.62 102 ILE A O 1
ATOM 816 N N . PHE A 1 103 ? -53.014 -5.080 41.804 1.00 81.38 103 PHE A N 1
ATOM 817 C CA . PHE A 1 103 ? -54.434 -4.880 42.074 1.00 81.38 103 PHE A CA 1
ATOM 818 C C . PHE A 1 103 ? -54.946 -3.530 41.550 1.00 81.38 103 PHE A C 1
ATOM 820 O O . PHE A 1 103 ? -55.971 -3.473 40.858 1.00 81.38 103 PHE A O 1
ATOM 827 N N . GLY A 1 104 ? -54.222 -2.441 41.824 1.00 85.00 104 GLY A N 1
ATOM 828 C CA . GLY A 1 104 ? -54.557 -1.099 41.348 1.00 85.00 104 GLY A CA 1
ATOM 829 C C . GLY A 1 104 ? -54.579 -1.013 39.821 1.00 85.00 104 GLY A C 1
ATOM 830 O O . GLY A 1 104 ? -55.526 -0.474 39.239 1.00 85.00 104 GLY A O 1
ATOM 831 N N . TYR A 1 105 ? -53.595 -1.632 39.162 1.00 81.88 105 TYR A N 1
ATOM 832 C CA . TYR A 1 105 ? -53.528 -1.729 37.707 1.00 81.88 105 TYR A CA 1
ATOM 833 C C . TYR A 1 105 ? -54.727 -2.497 37.134 1.00 81.88 105 TYR A C 1
ATOM 835 O O . TYR A 1 105 ? -55.412 -1.988 36.243 1.00 81.88 105 TYR A O 1
ATOM 843 N N . ARG A 1 106 ? -55.074 -3.664 37.699 1.00 81.19 106 ARG A N 1
ATOM 844 C CA . ARG A 1 106 ? -56.261 -4.441 37.291 1.00 81.19 106 ARG A CA 1
ATOM 845 C C . ARG A 1 106 ? -57.551 -3.628 37.443 1.00 81.19 106 ARG A C 1
ATOM 847 O O . ARG A 1 106 ? -58.391 -3.639 36.543 1.00 81.19 106 ARG A O 1
ATOM 854 N N . CYS A 1 107 ? -57.711 -2.908 38.555 1.00 82.00 107 CYS A N 1
ATOM 855 C CA . CYS A 1 107 ? -58.873 -2.051 38.797 1.00 82.00 107 CYS A CA 1
ATOM 856 C C . CYS A 1 107 ? -58.986 -0.949 37.734 1.00 82.00 107 CYS A C 1
ATOM 858 O O . CYS A 1 107 ? -60.062 -0.728 37.176 1.00 82.00 107 CYS A O 1
ATOM 860 N N . CYS A 1 108 ? -57.870 -0.302 37.397 1.00 83.56 108 CYS A N 1
ATOM 861 C CA . CYS A 1 108 ? -57.834 0.762 36.400 1.00 83.56 108 CYS A CA 1
ATOM 862 C C . CYS A 1 108 ? -58.130 0.241 34.984 1.00 83.56 108 CYS A C 1
ATOM 864 O O . CYS A 1 108 ? -58.959 0.806 34.270 1.00 83.56 108 CYS A O 1
ATOM 866 N N . MET A 1 109 ? -57.534 -0.884 34.591 1.00 85.38 109 MET A N 1
ATOM 867 C CA . MET A 1 109 ? -57.773 -1.502 33.281 1.00 85.38 109 MET A CA 1
ATOM 868 C C . MET A 1 109 ? -59.233 -1.951 33.128 1.00 85.38 109 MET A C 1
ATOM 870 O O . MET A 1 109 ? -59.853 -1.699 32.092 1.00 85.38 109 MET A O 1
ATOM 874 N N . LYS A 1 110 ? -59.821 -2.525 34.192 1.00 81.81 110 LYS A N 1
ATOM 875 C CA . LYS A 1 110 ? -61.236 -2.925 34.236 1.00 81.81 110 LYS A CA 1
ATOM 876 C C . LYS A 1 110 ? -62.184 -1.727 34.153 1.00 81.81 110 LYS A C 1
ATOM 878 O O . LYS A 1 110 ? -63.168 -1.799 33.423 1.00 81.81 110 LYS A O 1
ATOM 883 N N . LYS A 1 111 ? -61.886 -0.626 34.854 1.00 85.44 111 LYS A N 1
ATOM 884 C CA . LYS A 1 111 ? -62.681 0.616 34.800 1.00 85.44 111 LYS A CA 1
ATOM 885 C C . LYS A 1 111 ? -62.709 1.242 33.404 1.00 85.44 111 LYS A C 1
ATOM 887 O O . LYS A 1 111 ? -63.728 1.800 33.023 1.00 85.44 111 LYS A O 1
ATOM 892 N N . ASN A 1 112 ? -61.621 1.115 32.647 1.00 81.06 112 ASN A N 1
ATOM 893 C CA . ASN A 1 112 ? -61.485 1.707 31.314 1.00 81.06 112 ASN A CA 1
ATOM 894 C C . ASN A 1 112 ? -61.823 0.736 30.162 1.00 81.06 112 ASN A C 1
ATOM 896 O O . ASN A 1 112 ? -61.638 1.080 28.998 1.00 81.06 112 ASN A O 1
ATOM 900 N N . GLY A 1 113 ? -62.297 -0.483 30.456 1.00 80.81 113 GLY A N 1
ATOM 901 C CA . GLY A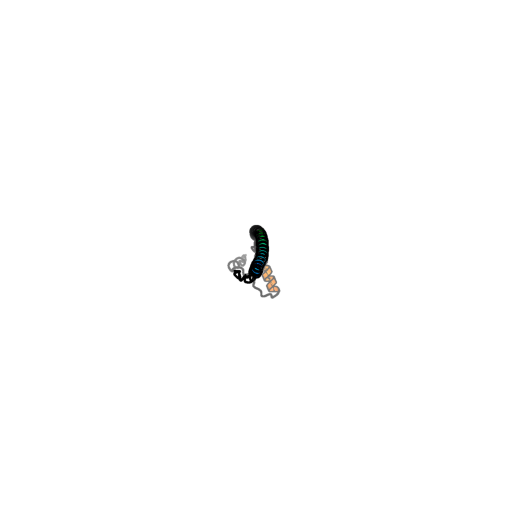 1 113 ? -62.689 -1.468 29.437 1.00 80.81 113 GLY A CA 1
ATOM 902 C C . GLY A 1 113 ? -61.535 -2.028 28.588 1.00 80.81 113 GLY A C 1
ATOM 903 O O . GLY A 1 113 ? -61.778 -2.570 27.508 1.00 80.81 113 GLY A O 1
ATOM 904 N N . ILE A 1 114 ? -60.284 -1.912 29.049 1.00 79.38 114 ILE A N 1
ATOM 905 C CA . ILE A 1 114 ? -59.088 -2.322 28.297 1.00 79.38 114 ILE A CA 1
ATOM 906 C C . ILE A 1 114 ? -58.847 -3.827 28.499 1.00 79.38 114 ILE A C 1
ATOM 908 O O . ILE A 1 114 ? -58.607 -4.278 29.615 1.00 79.38 114 ILE A O 1
ATOM 912 N N . LYS A 1 115 ? -58.885 -4.618 27.417 1.00 71.62 115 LYS A N 1
ATOM 913 C CA . LYS A 1 115 ? -58.843 -6.099 27.449 1.00 71.62 115 LYS A CA 1
ATOM 914 C C . LYS A 1 115 ? -57.439 -6.728 27.318 1.00 71.62 115 LYS A C 1
ATOM 916 O O . LYS A 1 115 ? -57.341 -7.865 26.870 1.00 71.62 115 LYS A O 1
ATOM 921 N N . ARG A 1 116 ? -56.347 -6.012 27.620 1.00 64.31 116 ARG A N 1
ATOM 922 C CA . ARG A 1 116 ? -54.978 -6.557 27.449 1.00 64.31 116 ARG A CA 1
ATOM 923 C C . ARG A 1 116 ? -54.502 -7.402 28.633 1.00 64.31 116 ARG A C 1
ATOM 925 O O . ARG A 1 116 ? -54.950 -7.183 29.758 1.00 64.31 116 ARG A O 1
ATOM 932 N N . ASP A 1 117 ? -53.617 -8.358 28.321 1.00 59.00 117 ASP A N 1
ATOM 933 C CA . ASP A 1 117 ? -53.137 -9.453 29.174 1.00 59.00 117 ASP A CA 1
ATOM 934 C C . ASP A 1 117 ? -52.825 -8.989 30.595 1.00 59.00 117 ASP A C 1
ATOM 936 O O . ASP A 1 117 ? -51.853 -8.283 30.860 1.00 59.00 117 ASP A O 1
ATOM 940 N N . THR A 1 118 ? -53.705 -9.373 31.515 1.00 54.78 118 THR A N 1
ATOM 941 C CA . THR A 1 118 ? -53.544 -9.111 32.941 1.00 54.78 118 THR A CA 1
ATOM 942 C C . THR A 1 118 ? -52.433 -10.024 33.460 1.00 54.78 118 THR A C 1
ATOM 944 O O . THR A 1 118 ? -52.586 -11.244 33.349 1.00 54.78 118 THR A O 1
ATOM 947 N N . PRO A 1 119 ? -51.342 -9.488 34.041 1.00 60.72 119 PRO A N 1
ATOM 948 C CA . PRO A 1 119 ? -50.348 -10.315 34.715 1.00 60.72 119 PRO A CA 1
ATOM 949 C C . PRO A 1 119 ? -51.059 -11.185 35.760 1.00 60.72 119 PRO A C 1
ATOM 951 O O . PRO A 1 119 ? -51.759 -10.672 36.637 1.00 60.72 119 PRO A O 1
ATOM 954 N N . SER A 1 120 ? -50.984 -12.506 35.593 1.00 60.06 120 SER A N 1
ATOM 955 C CA . SER A 1 120 ? -51.655 -13.461 36.477 1.00 60.06 120 SER A CA 1
ATOM 956 C C . SER A 1 120 ? -50.770 -13.749 37.683 1.00 60.06 120 SER A C 1
ATOM 958 O O . SER A 1 120 ? -49.622 -14.155 37.521 1.00 60.06 120 SER A O 1
ATOM 960 N N . ILE A 1 121 ? -51.318 -13.558 38.883 1.00 56.97 121 ILE A N 1
ATOM 961 C CA . ILE A 1 121 ? -50.739 -14.073 40.127 1.00 56.97 121 ILE A CA 1
ATOM 962 C C . ILE A 1 121 ? -50.986 -15.593 40.133 1.00 56.97 121 ILE A C 1
ATOM 964 O O . ILE A 1 121 ? -52.087 -16.021 39.767 1.00 56.97 121 ILE A O 1
ATOM 968 N N . PRO A 1 122 ? -50.005 -16.437 40.495 1.00 51.81 122 PRO A N 1
ATOM 969 C CA . PRO A 1 122 ? -50.238 -17.868 40.622 1.00 51.81 122 PRO A CA 1
ATOM 970 C C . PRO A 1 122 ? -51.348 -18.149 41.662 1.00 51.81 122 PRO A C 1
ATOM 972 O O . PRO A 1 122 ? -51.336 -17.573 42.749 1.00 51.81 122 P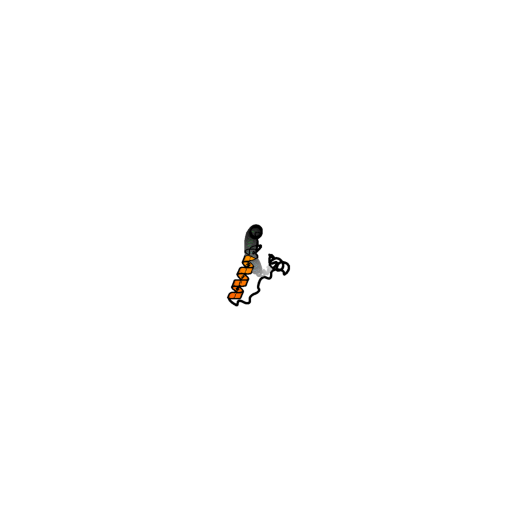RO A O 1
ATOM 975 N N . PRO A 1 123 ? -52.292 -19.070 41.386 1.00 50.44 123 PRO A N 1
ATOM 976 C CA . PRO A 1 123 ? -53.526 -19.291 42.165 1.00 50.44 123 PRO A CA 1
ATOM 977 C C . PRO A 1 123 ? -53.329 -19.828 43.602 1.00 50.44 123 PRO A C 1
ATOM 979 O O . PRO A 1 123 ? -54.292 -20.199 44.274 1.00 50.44 123 PRO A O 1
ATOM 982 N N . SER A 1 124 ? -52.088 -19.901 44.087 1.00 45.38 124 SER A N 1
ATOM 983 C CA . SER A 1 124 ? -51.744 -20.400 45.421 1.00 45.38 124 SER A CA 1
ATOM 984 C C . SER A 1 124 ? -52.001 -19.381 46.542 1.00 45.38 124 SER A C 1
ATOM 986 O O . SER A 1 124 ? -52.107 -19.790 47.697 1.00 45.38 124 SER A O 1
ATOM 988 N N . GLU A 1 125 ? -52.112 -18.082 46.240 1.00 52.31 125 GLU A N 1
ATOM 989 C CA . GLU A 1 125 ? -52.135 -17.019 47.266 1.00 52.31 125 GLU A CA 1
ATOM 990 C C . GLU A 1 125 ? -53.490 -16.306 47.432 1.00 52.31 125 GLU A C 1
ATOM 992 O O . GLU A 1 125 ? -53.750 -15.730 48.487 1.00 52.31 125 GLU A O 1
ATOM 997 N N . GLU A 1 126 ? -54.432 -16.457 46.490 1.00 52.12 126 GLU A N 1
ATOM 998 C CA . GLU A 1 126 ? -55.790 -15.880 46.604 1.00 52.12 126 GLU A CA 1
ATOM 999 C C . GLU A 1 126 ? -56.600 -16.456 47.788 1.00 52.12 126 GLU A C 1
ATOM 1001 O O . GLU A 1 126 ? -57.596 -15.877 48.218 1.00 52.12 126 GLU A O 1
ATOM 1006 N N . LYS A 1 127 ? -56.160 -17.584 48.364 1.00 52.38 127 LYS A N 1
ATOM 1007 C CA . LYS A 1 127 ? -56.862 -18.290 49.447 1.00 52.38 127 LYS A CA 1
ATOM 1008 C C . LYS A 1 127 ? -56.550 -17.770 50.856 1.00 52.38 127 LYS A C 1
ATOM 1010 O O . LYS A 1 127 ? -57.191 -18.224 51.797 1.00 52.38 127 LYS A O 1
ATOM 1015 N N . LYS A 1 128 ? -55.604 -16.836 51.031 1.00 55.59 128 LYS A N 1
ATOM 1016 C CA . LYS A 1 128 ? -55.219 -16.308 52.361 1.00 55.59 128 LYS A CA 1
ATOM 1017 C C . LYS A 1 128 ? -55.899 -14.995 52.771 1.00 55.59 128 LYS A C 1
ATOM 1019 O O . LYS A 1 128 ? -55.682 -14.542 53.887 1.00 55.59 128 LYS A O 1
ATOM 1024 N N . LEU A 1 129 ? -56.731 -14.393 51.919 1.00 52.78 129 LEU A N 1
ATOM 1025 C CA . LEU A 1 129 ? -57.359 -13.087 52.193 1.00 52.78 129 LEU A CA 1
ATOM 1026 C C . LEU A 1 129 ? -58.879 -13.146 52.442 1.00 52.78 129 LEU A C 1
ATOM 1028 O O . LEU A 1 129 ? -59.504 -12.106 52.635 1.00 52.78 129 LEU A O 1
ATOM 1032 N N . HIS A 1 130 ? -59.488 -14.339 52.453 1.00 53.19 130 HIS A N 1
ATOM 1033 C CA . HIS A 1 130 ? -60.941 -14.501 52.621 1.00 53.19 130 HIS A CA 1
ATOM 1034 C C . HIS A 1 130 ? -61.397 -15.157 53.932 1.00 53.19 130 HIS A C 1
ATOM 1036 O O . HIS A 1 130 ? -62.597 -15.386 54.097 1.00 53.19 130 HIS A O 1
ATOM 1042 N N . GLU A 1 131 ? -60.507 -15.381 54.899 1.00 51.59 131 GLU A N 1
ATOM 1043 C CA . GLU A 1 131 ? -60.951 -15.715 56.255 1.00 51.59 131 GLU A CA 1
ATOM 1044 C C . GLU A 1 131 ? -61.461 -14.448 56.954 1.00 51.59 131 GLU A C 1
ATOM 1046 O O . GLU A 1 131 ? -60.703 -13.610 57.441 1.00 51.59 131 GLU A O 1
ATOM 1051 N N . LYS A 1 132 ? -62.788 -14.281 56.953 1.00 50.88 132 LYS A N 1
ATOM 1052 C CA . LYS A 1 132 ? -63.464 -13.336 57.845 1.00 50.88 132 LYS A CA 1
ATOM 1053 C C . LYS A 1 132 ? -63.192 -13.772 59.291 1.00 50.88 132 LYS A C 1
ATOM 1055 O O . LYS A 1 132 ? -63.452 -14.938 59.590 1.00 50.88 132 LYS A O 1
ATOM 1060 N N . PRO A 1 133 ? -62.766 -12.880 60.202 1.00 42.00 133 PRO A N 1
ATOM 1061 C CA . PRO A 1 133 ? -62.768 -13.214 61.616 1.00 42.00 133 PRO A CA 1
ATOM 1062 C C . PRO A 1 133 ? -64.227 -13.362 62.065 1.00 42.00 133 PRO A C 1
ATOM 1064 O O . PRO A 1 133 ? -65.044 -12.464 61.842 1.00 42.00 133 PRO A O 1
ATOM 1067 N N . ALA A 1 134 ? -64.560 -14.523 62.625 1.00 53.28 134 ALA A N 1
ATOM 1068 C CA . ALA A 1 134 ? -65.831 -14.770 63.299 1.00 53.28 134 ALA A CA 1
ATOM 1069 C C . ALA A 1 134 ? -65.826 -14.087 64.690 1.00 53.28 134 ALA A C 1
ATOM 1071 O O . ALA A 1 134 ? -64.737 -13.825 65.207 1.00 53.28 134 ALA A O 1
ATOM 1072 N N . PRO A 1 135 ? -67.007 -13.738 65.239 1.00 59.84 135 PRO A N 1
ATOM 1073 C CA . PRO A 1 135 ? -67.156 -12.798 66.355 1.00 59.84 135 PRO A CA 1
ATOM 1074 C C . PRO A 1 135 ? -66.640 -13.315 67.701 1.00 59.84 135 PRO A C 1
ATOM 1076 O O . PRO A 1 135 ? -66.634 -14.550 67.907 1.00 59.84 135 PRO A O 1
#

Sequence (135 aa):
MFDMIETGPPQHVSTTRSFYSAAADADYMRTFSSRHQEIENQLRLRMEEAEASLSTMREENEALRVELAEAKVKKNQLRAAFMRRRGGTCSGLPEQVDDTFIFGYRCCMKKNGIKRDTPSIPPSEEKKLHEKPAP

Mean predicted aligned error: 18.76 Å

Secondary structure (DSSP, 8-state):
-------PPP---SHHHHHHHHHHHHHHHHHHHHHHHHHHHHHHHHHHHHHHHHHHHHHHHHHHHHHHHHHHHHHHHHHHHHHHHH-S-S--S-SS--HHHHHHHHHHHHHTT--S-PPPPPTTSGGGS--PPP-

Foldseek 3Di:
DDDDPPPDDDPPPDDVVVVVVVVVVVVVVVVVVVVVVVVVVVVVVVVVVVVVVVVVVVVVVVVVVVVVVVVVVVVVVVVVVVCVVCVVDVPPPPPDDDPVNLVVVVVVCVVVVNDDDRPDDPPPPVVPPPPDDDD

pLDDT: mean 78.47, std 19.76, range [38.84, 98.69]